Protein AF-A0A9D8BMB1-F1 (afdb_monomer_lite)

Foldseek 3Di:
DWDKDKDAAFDDDPFAGIAIWGPNDPPTDPHRPFHDHPPGTQQEWEADPVNQKIWTQGQDQAFRIFIFGVVCRVVVHHGTPDGDHDPQGGWHYWYADPVVQWIWTDHNGDTDIDHDD

Secondary structure (DSSP, 8-state):
---EEEEE--SSSSS-SEEEEE-SSSSPPSS-SEEE--SS-EEEEEE-TTSSEEEEEE--SS-SEEEEEHHHHHTTS--EEEEE--TT-SEEEEEEETTTTEEEEEESS-EEEE---

Structure (mmCIF, N/CA/C/O backbone):
data_AF-A0A9D8BMB1-F1
#
_entry.id   AF-A0A9D8BMB1-F1
#
loop_
_atom_site.group_PDB
_atom_site.id
_atom_site.type_symbol
_atom_site.label_atom_id
_atom_site.label_alt_id
_atom_site.label_comp_id
_atom_site.label_asym_id
_atom_site.label_entity_id
_atom_site.label_seq_id
_atom_site.pdbx_PDB_ins_code
_atom_site.Cartn_x
_atom_site.Cartn_y
_atom_site.Cartn_z
_atom_site.occupancy
_atom_site.B_iso_or_equiv
_atom_site.auth_seq_id
_atom_site.auth_comp_id
_atom_site.auth_asym_id
_atom_site.auth_atom_id
_atom_site.pdbx_PDB_model_num
ATOM 1 N N . VAL A 1 1 ? 5.020 -8.090 -19.133 1.00 43.41 1 VAL A N 1
ATOM 2 C CA . VAL A 1 1 ? 4.979 -8.439 -17.698 1.00 43.41 1 VAL A CA 1
ATOM 3 C C . VAL A 1 1 ? 6.252 -7.872 -17.100 1.00 43.41 1 VAL A C 1
ATOM 5 O O . VAL A 1 1 ? 7.305 -8.463 -17.288 1.00 43.41 1 VAL A O 1
ATOM 8 N N . GLY A 1 2 ? 6.194 -6.642 -16.591 1.00 55.47 2 GLY A N 1
ATOM 9 C CA . GLY A 1 2 ? 7.338 -6.027 -15.916 1.00 55.47 2 GLY A CA 1
ATOM 10 C C . GLY A 1 2 ? 7.399 -6.583 -14.502 1.00 55.47 2 GLY A C 1
ATOM 11 O O . GLY A 1 2 ? 6.365 -6.651 -13.841 1.00 55.47 2 GLY A O 1
ATOM 12 N N . GLY A 1 3 ? 8.562 -7.061 -14.069 1.00 81.25 3 GLY A N 1
ATOM 13 C CA . GLY A 1 3 ? 8.747 -7.438 -12.676 1.00 81.25 3 GLY A CA 1
ATOM 14 C C . GLY A 1 3 ? 8.956 -6.158 -11.889 1.00 81.25 3 GLY A C 1
ATOM 15 O O . GLY A 1 3 ? 9.987 -5.526 -12.067 1.00 81.25 3 GLY A O 1
ATOM 16 N N . TYR A 1 4 ? 7.996 -5.756 -11.065 1.00 87.88 4 TYR A N 1
ATOM 17 C CA . TYR A 1 4 ? 8.220 -4.711 -10.074 1.00 87.88 4 TYR A CA 1
ATOM 18 C C . TYR A 1 4 ? 8.415 -5.348 -8.704 1.00 87.88 4 TYR A C 1
ATOM 20 O O . TYR A 1 4 ? 7.761 -6.338 -8.371 1.00 87.88 4 TYR A O 1
ATOM 28 N N . VAL A 1 5 ? 9.303 -4.767 -7.903 1.00 89.44 5 VAL A N 1
ATOM 29 C CA . VAL A 1 5 ? 9.439 -5.091 -6.481 1.00 89.44 5 VAL A CA 1
ATOM 30 C C . VAL A 1 5 ? 9.129 -3.836 -5.689 1.00 89.44 5 VAL A C 1
ATOM 32 O O . VAL A 1 5 ? 9.808 -2.821 -5.834 1.00 89.44 5 VAL A O 1
ATOM 35 N N . LEU A 1 6 ? 8.092 -3.921 -4.863 1.00 91.56 6 LEU A N 1
ATOM 36 C CA . LEU A 1 6 ? 7.778 -2.923 -3.853 1.00 91.56 6 LEU A CA 1
ATOM 37 C C . LEU A 1 6 ? 8.464 -3.337 -2.549 1.00 91.56 6 LEU A C 1
ATOM 39 O O . LEU A 1 6 ? 8.376 -4.495 -2.144 1.00 91.56 6 LEU A O 1
ATOM 43 N N . LEU A 1 7 ? 9.144 -2.396 -1.906 1.00 91.31 7 LEU A N 1
ATOM 44 C CA . LEU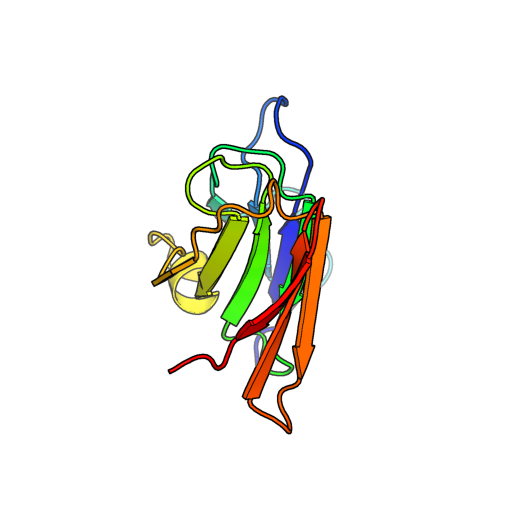 A 1 7 ? 9.732 -2.550 -0.582 1.00 91.31 7 LEU A CA 1
ATOM 45 C C . LEU A 1 7 ? 9.115 -1.518 0.358 1.00 91.31 7 LEU A C 1
ATOM 47 O O . LEU A 1 7 ? 8.855 -0.385 -0.049 1.00 91.31 7 LEU A O 1
ATOM 51 N N . SER A 1 8 ? 8.902 -1.919 1.608 1.00 91.75 8 SER A N 1
ATOM 52 C CA . SER A 1 8 ? 8.482 -1.031 2.688 1.00 91.75 8 SER A CA 1
ATOM 53 C C . SER A 1 8 ? 9.565 -0.936 3.760 1.00 91.75 8 SER A C 1
ATOM 55 O O . SER A 1 8 ? 10.392 -1.843 3.893 1.00 91.75 8 SER A O 1
ATOM 57 N N . ARG A 1 9 ? 9.559 0.151 4.533 1.00 88.88 9 ARG A N 1
ATOM 58 C CA . ARG A 1 9 ? 10.467 0.350 5.672 1.00 88.88 9 ARG A CA 1
ATOM 59 C C . ARG A 1 9 ? 9.756 0.968 6.880 1.00 88.88 9 ARG A C 1
ATOM 61 O O . ARG A 1 9 ? 8.645 1.490 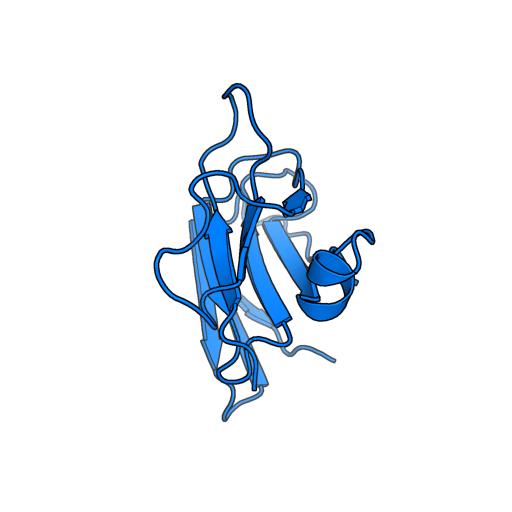6.779 1.00 88.88 9 ARG A O 1
ATOM 68 N N . ASP A 1 10 ? 10.423 0.921 8.028 1.00 85.56 10 ASP A N 1
ATOM 69 C CA . ASP A 1 10 ? 9.996 1.650 9.224 1.00 85.56 10 ASP A CA 1
ATOM 70 C C . ASP A 1 10 ? 10.136 3.162 9.015 1.00 85.56 10 ASP A C 1
ATOM 72 O O . ASP A 1 10 ? 11.046 3.612 8.328 1.00 85.56 10 ASP A O 1
ATOM 76 N N . ALA A 1 11 ? 9.257 3.959 9.624 1.00 80.56 11 ALA A N 1
ATOM 77 C CA . ALA A 1 11 ? 9.307 5.414 9.523 1.00 80.56 11 ALA A CA 1
ATOM 78 C C . ALA A 1 11 ? 10.458 6.020 10.338 1.00 80.56 11 ALA A C 1
ATOM 80 O O . ALA A 1 11 ? 10.806 5.509 11.404 1.00 80.56 11 ALA A O 1
ATOM 81 N N . GLY A 1 12 ? 10.981 7.159 9.869 1.00 67.06 12 GLY A N 1
ATOM 82 C CA . GLY A 1 12 ? 11.961 7.961 10.614 1.00 67.06 12 GLY A CA 1
ATOM 83 C C . GLY A 1 12 ? 13.382 8.016 10.043 1.00 67.06 12 GLY A C 1
ATOM 84 O O . GLY A 1 12 ? 14.306 8.274 10.809 1.00 67.06 12 GLY A O 1
ATOM 85 N N . ASP A 1 13 ? 13.558 7.811 8.735 1.00 67.12 13 ASP A N 1
ATOM 86 C CA . ASP A 1 13 ? 14.852 7.923 8.043 1.00 67.12 13 ASP A CA 1
ATOM 87 C C . ASP A 1 13 ? 14.824 9.009 6.941 1.00 67.12 13 ASP A C 1
ATOM 89 O O . ASP A 1 13 ? 13.865 9.767 6.832 1.00 67.12 13 ASP A O 1
ATOM 93 N N . VAL A 1 14 ? 15.895 9.128 6.144 1.00 66.81 14 VAL A N 1
ATOM 94 C CA . VAL A 1 14 ? 16.098 10.195 5.128 1.00 66.81 14 VAL A CA 1
ATOM 95 C C . VAL A 1 14 ? 15.243 10.028 3.854 1.00 66.81 14 VAL A C 1
ATOM 97 O O . VAL A 1 14 ? 15.232 10.915 3.004 1.00 66.81 14 VAL A O 1
ATOM 100 N N . THR A 1 15 ? 14.575 8.889 3.676 1.00 76.44 15 THR A N 1
ATOM 101 C CA . THR A 1 15 ? 13.845 8.525 2.443 1.00 76.44 15 THR A CA 1
ATOM 102 C C . THR A 1 15 ? 12.379 8.273 2.754 1.00 76.44 15 THR A C 1
ATOM 104 O O . THR A 1 15 ? 12.012 8.282 3.916 1.00 76.44 15 THR A O 1
ATOM 107 N N . GLU A 1 16 ? 11.547 7.984 1.761 1.00 88.06 16 GLU A N 1
ATOM 108 C CA . GLU A 1 16 ? 10.125 7.700 1.950 1.00 88.06 16 GLU A CA 1
ATOM 109 C C . GLU A 1 16 ? 9.842 6.241 2.342 1.00 88.06 16 GLU A C 1
ATOM 111 O O . GLU A 1 16 ? 10.697 5.384 2.148 1.00 88.06 16 GLU A O 1
ATOM 116 N N . GLU A 1 17 ? 8.691 5.927 2.942 1.00 92.31 17 GLU A N 1
ATOM 117 C CA . GLU A 1 17 ? 8.419 4.580 3.487 1.00 92.31 17 GLU A CA 1
ATOM 118 C C . GLU A 1 17 ? 8.185 3.464 2.457 1.00 92.31 17 GLU A C 1
ATOM 120 O O . GLU A 1 17 ? 8.298 2.283 2.807 1.00 92.31 17 GLU A O 1
ATOM 125 N N . LEU A 1 18 ? 7.857 3.810 1.211 1.00 93.62 18 LEU A N 1
ATOM 126 C CA . LEU A 1 18 ? 7.669 2.862 0.114 1.00 93.62 18 LEU A CA 1
ATOM 127 C C . LEU A 1 18 ? 8.635 3.139 -1.034 1.00 93.62 18 LEU A C 1
ATOM 129 O O . LEU A 1 18 ? 8.768 4.277 -1.479 1.00 93.62 18 LEU A O 1
ATOM 133 N N . HIS A 1 19 ? 9.216 2.069 -1.575 1.00 93.06 19 HIS A N 1
ATOM 134 C CA . HIS A 1 19 ? 10.173 2.111 -2.677 1.00 93.06 19 HIS A CA 1
ATOM 135 C C . HIS A 1 19 ? 9.804 1.098 -3.756 1.00 93.06 19 HIS A C 1
ATOM 137 O O . HIS A 1 19 ? 9.706 -0.097 -3.470 1.00 93.06 19 HIS A O 1
ATOM 143 N N . LEU A 1 20 ? 9.642 1.548 -4.999 1.00 92.69 20 LEU A N 1
ATOM 144 C CA . LEU A 1 20 ? 9.367 0.669 -6.133 1.00 92.69 20 LEU A CA 1
ATOM 145 C C . LEU A 1 20 ? 10.584 0.577 -7.053 1.00 92.69 20 LEU A C 1
ATOM 147 O O . LEU A 1 20 ? 11.129 1.590 -7.493 1.00 92.69 20 LEU A O 1
ATOM 151 N N . PHE A 1 21 ? 10.965 -0.652 -7.389 1.00 90.75 21 PHE A N 1
ATOM 152 C CA . PHE A 1 21 ? 12.043 -0.957 -8.323 1.00 90.75 21 PHE A CA 1
ATOM 153 C C . PHE A 1 21 ? 11.502 -1.713 -9.530 1.00 90.75 21 PHE A C 1
ATOM 155 O O . PHE A 1 21 ? 10.747 -2.675 -9.377 1.00 90.75 21 PHE A O 1
ATOM 162 N N . ASP A 1 22 ? 11.936 -1.314 -10.723 1.00 88.69 22 ASP A N 1
ATOM 163 C CA . ASP A 1 22 ? 11.802 -2.140 -11.920 1.00 88.69 22 ASP A CA 1
ATOM 164 C C . ASP A 1 22 ? 12.916 -3.196 -11.920 1.00 88.69 22 ASP A C 1
ATOM 166 O O . ASP A 1 22 ? 14.103 -2.871 -11.984 1.00 88.69 22 ASP A O 1
ATOM 170 N N . VAL A 1 23 ? 12.521 -4.463 -11.825 1.00 88.19 23 VAL A N 1
ATOM 171 C CA . VAL A 1 23 ? 13.403 -5.635 -11.831 1.00 88.19 23 VAL A CA 1
ATOM 172 C C . VAL A 1 23 ? 13.306 -6.434 -13.133 1.00 88.19 23 VAL A C 1
ATOM 174 O O . VAL A 1 23 ? 13.718 -7.592 -13.194 1.00 88.19 23 VAL A O 1
ATOM 177 N N . SER A 1 24 ? 12.777 -5.829 -14.201 1.00 86.94 24 SER A N 1
ATOM 178 C CA . SER A 1 24 ? 12.747 -6.432 -15.540 1.00 86.94 24 SER A CA 1
ATOM 179 C C . SER A 1 24 ? 14.134 -6.590 -16.174 1.00 86.94 24 SER A C 1
ATOM 181 O O . SER A 1 24 ? 14.283 -7.338 -17.141 1.00 86.94 24 SER A O 1
ATOM 183 N N . SER A 1 25 ? 15.155 -5.920 -15.629 1.00 84.19 25 SER A N 1
ATOM 184 C CA . SER A 1 25 ? 16.543 -6.003 -16.083 1.00 84.19 25 SER A CA 1
ATOM 185 C C . SER A 1 25 ? 17.528 -6.068 -14.912 1.00 84.19 25 SER A C 1
ATOM 187 O O . SER A 1 25 ? 17.217 -5.671 -13.790 1.00 84.19 25 SER A O 1
ATOM 189 N N . VAL A 1 26 ? 18.721 -6.608 -15.177 1.00 84.44 26 VAL A N 1
ATOM 190 C CA . VAL A 1 26 ? 19.817 -6.739 -14.205 1.00 84.44 26 VAL A CA 1
ATOM 191 C C . VAL A 1 26 ? 21.091 -6.069 -14.743 1.00 84.44 26 VAL A C 1
ATOM 193 O O . VAL A 1 26 ? 21.419 -6.279 -15.912 1.00 84.44 26 VAL A O 1
ATOM 196 N N . PRO A 1 27 ? 21.839 -5.312 -13.915 1.00 88.06 27 PRO A N 1
ATOM 197 C CA . PRO A 1 27 ? 21.564 -5.036 -12.503 1.00 88.06 27 PRO A CA 1
ATOM 198 C C . PRO A 1 27 ? 20.376 -4.080 -12.316 1.00 88.06 27 PRO A C 1
ATOM 200 O O . PRO A 1 27 ? 20.185 -3.152 -13.097 1.00 88.06 27 PRO A O 1
ATOM 203 N N . VAL A 1 28 ? 19.602 -4.308 -11.254 1.00 87.81 28 VAL A N 1
ATOM 204 C CA . VAL A 1 28 ? 18.536 -3.389 -10.831 1.00 87.81 28 VAL A CA 1
ATOM 205 C C . VAL A 1 28 ? 19.192 -2.085 -10.353 1.00 87.81 28 VAL A C 1
ATOM 207 O O . VAL A 1 28 ? 20.157 -2.162 -9.584 1.00 87.81 28 VAL A O 1
ATOM 210 N N . PRO A 1 29 ? 18.723 -0.898 -10.786 1.00 83.25 29 PRO A N 1
ATOM 211 C CA . PRO A 1 29 ? 19.251 0.375 -10.301 1.00 83.25 29 PRO A CA 1
ATOM 212 C C . PRO A 1 29 ? 19.227 0.455 -8.769 1.00 83.25 29 PRO A C 1
ATOM 214 O O . PRO A 1 29 ? 18.228 0.117 -8.143 1.00 83.25 29 PRO A O 1
ATOM 217 N N . ALA A 1 30 ? 20.328 0.911 -8.164 1.00 79.81 30 ALA A N 1
ATOM 218 C CA . ALA A 1 30 ? 20.467 0.940 -6.706 1.00 79.81 30 ALA A CA 1
ATOM 219 C C . ALA A 1 30 ? 19.529 1.953 -6.025 1.00 79.81 30 ALA A C 1
ATOM 221 O O . ALA A 1 30 ? 19.102 1.735 -4.895 1.00 79.81 30 ALA A O 1
ATOM 222 N N . SER A 1 31 ? 19.203 3.057 -6.700 1.00 79.12 31 SER A N 1
ATOM 223 C CA . SER A 1 31 ? 18.198 4.015 -6.239 1.00 79.12 31 SER A CA 1
ATOM 224 C C . SER A 1 31 ? 16.822 3.611 -6.750 1.00 79.12 31 SER A C 1
ATOM 226 O O . SER A 1 31 ? 16.662 3.436 -7.961 1.00 79.12 31 SER A O 1
ATOM 2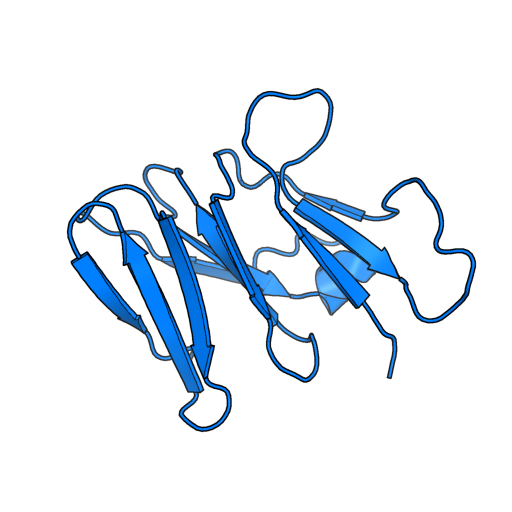28 N N . ALA A 1 32 ? 15.837 3.535 -5.855 1.00 78.62 32 ALA A N 1
ATOM 229 C CA . ALA A 1 32 ? 14.444 3.370 -6.240 1.00 78.62 32 ALA A CA 1
ATOM 230 C C . ALA A 1 32 ? 14.011 4.574 -7.094 1.00 78.62 32 ALA A C 1
ATOM 232 O O . ALA A 1 32 ? 14.053 5.709 -6.608 1.00 78.62 32 ALA A O 1
ATOM 233 N N . PRO A 1 33 ? 13.623 4.370 -8.364 1.00 82.06 33 PRO A N 1
ATOM 234 C CA . PRO A 1 33 ? 13.150 5.463 -9.211 1.00 82.06 33 PRO A CA 1
ATOM 235 C C . PRO A 1 33 ? 11.824 6.063 -8.724 1.00 82.06 33 PRO A C 1
ATOM 237 O O . PRO A 1 33 ? 11.522 7.202 -9.077 1.00 82.06 33 PRO A O 1
ATOM 240 N N . TRP A 1 34 ? 11.058 5.333 -7.903 1.00 91.81 34 TRP A N 1
ATOM 241 C CA . TRP A 1 34 ? 9.805 5.817 -7.330 1.00 91.81 34 TRP A CA 1
ATOM 242 C C . TRP A 1 34 ? 9.754 5.573 -5.822 1.00 91.81 34 TRP A C 1
ATOM 244 O O . TRP A 1 34 ? 9.988 4.456 -5.354 1.00 91.81 34 TRP A O 1
ATOM 254 N N . ASN A 1 35 ? 9.420 6.632 -5.084 1.00 92.94 35 ASN A N 1
ATOM 255 C CA . ASN A 1 35 ? 9.340 6.653 -3.628 1.00 92.94 35 ASN A CA 1
ATOM 256 C C . ASN A 1 35 ? 8.015 7.293 -3.193 1.00 92.94 35 ASN A C 1
ATOM 258 O O . ASN A 1 35 ? 7.511 8.176 -3.893 1.00 92.94 35 ASN A O 1
ATOM 262 N N . HIS A 1 36 ? 7.430 6.838 -2.083 1.00 93.62 36 HIS A N 1
ATOM 263 C CA . HIS A 1 36 ? 6.147 7.356 -1.592 1.00 93.62 36 HIS A CA 1
ATOM 264 C C . HIS A 1 36 ? 6.037 7.296 -0.068 1.00 93.62 36 HIS A C 1
ATOM 266 O O . HIS A 1 36 ? 6.319 6.258 0.533 1.00 93.62 36 HIS A O 1
ATOM 272 N N . GLU A 1 37 ? 5.584 8.395 0.541 1.00 93.00 37 GLU A N 1
ATOM 273 C CA . GLU A 1 37 ? 5.365 8.478 1.987 1.00 93.00 37 GLU A CA 1
ATOM 274 C C . GLU A 1 37 ? 3.977 8.007 2.388 1.00 93.00 37 GLU A C 1
ATOM 276 O O . GLU A 1 37 ? 2.973 8.550 1.927 1.00 93.00 37 GLU A O 1
ATOM 281 N N . VAL A 1 38 ? 3.920 7.072 3.339 1.00 91.62 38 VAL A N 1
ATOM 282 C CA . VAL A 1 38 ? 2.654 6.678 3.986 1.00 91.62 38 VAL A CA 1
ATOM 283 C C . VAL A 1 38 ? 2.449 7.388 5.330 1.00 91.62 38 VAL A C 1
ATOM 285 O O . VAL A 1 38 ? 1.381 7.278 5.945 1.00 91.62 38 VAL A O 1
ATOM 288 N N . GLY A 1 39 ? 3.450 8.154 5.782 1.00 90.12 39 GLY A N 1
ATOM 289 C CA . GLY A 1 39 ? 3.375 9.031 6.951 1.00 90.12 39 GLY A CA 1
ATOM 290 C C . GLY A 1 39 ? 3.403 8.285 8.284 1.00 90.12 39 GLY A C 1
ATOM 291 O O . GLY A 1 39 ? 2.971 8.831 9.301 1.00 90.12 39 GLY A O 1
ATOM 292 N N . ALA A 1 40 ? 3.840 7.024 8.275 1.00 92.50 40 ALA A N 1
ATOM 293 C CA . ALA A 1 40 ? 3.965 6.162 9.442 1.00 92.50 40 ALA A CA 1
ATOM 294 C C . ALA A 1 40 ? 4.753 4.893 9.094 1.00 92.50 40 ALA A C 1
ATOM 296 O O . ALA A 1 40 ? 4.952 4.569 7.933 1.00 92.50 40 ALA A O 1
ATOM 297 N N . VAL A 1 41 ? 5.142 4.123 10.112 1.00 92.56 41 VAL A N 1
ATOM 298 C CA . VAL A 1 41 ? 5.826 2.832 9.936 1.00 92.56 41 VAL A CA 1
ATOM 299 C C . VAL A 1 41 ? 5.036 1.913 8.998 1.00 92.56 41 VAL A C 1
ATOM 301 O O . VAL A 1 41 ? 3.883 1.606 9.300 1.00 92.56 41 VAL A O 1
ATOM 304 N N . ALA A 1 42 ? 5.654 1.427 7.919 1.00 94.69 42 ALA A N 1
ATOM 305 C CA . ALA A 1 42 ? 5.075 0.442 7.008 1.00 94.69 42 ALA A CA 1
ATOM 306 C C . ALA A 1 42 ? 5.531 -0.979 7.397 1.00 94.69 42 ALA A C 1
ATOM 308 O O . ALA A 1 42 ? 6.485 -1.536 6.852 1.00 94.69 42 ALA A O 1
ATOM 309 N N . SER A 1 43 ? 4.837 -1.554 8.383 1.00 93.31 43 SER A N 1
ATOM 310 C CA . SER A 1 43 ? 5.233 -2.762 9.124 1.00 93.31 43 SER A CA 1
ATOM 311 C C . SER A 1 43 ? 5.041 -4.077 8.369 1.00 93.31 43 SER A C 1
ATOM 313 O O . SER A 1 43 ? 5.569 -5.112 8.776 1.00 93.31 43 SER A O 1
ATOM 315 N N . GLY A 1 44 ? 4.264 -4.069 7.289 1.00 93.44 44 GLY A N 1
ATOM 316 C CA . GLY A 1 44 ? 4.011 -5.260 6.494 1.00 93.44 44 GLY A CA 1
ATOM 317 C C . GLY A 1 44 ? 3.597 -4.914 5.078 1.00 93.44 44 GLY A C 1
ATOM 318 O O . GLY A 1 44 ? 2.916 -3.916 4.849 1.00 93.44 44 GLY A O 1
ATOM 319 N N . LEU A 1 45 ? 3.977 -5.783 4.148 1.00 94.62 45 LEU A N 1
ATOM 320 C CA . LEU A 1 45 ? 3.707 -5.626 2.731 1.00 94.62 45 LEU A CA 1
ATOM 321 C C . LEU A 1 45 ? 3.230 -6.949 2.131 1.00 94.62 45 LEU A C 1
ATOM 323 O O . LEU A 1 45 ? 3.842 -7.997 2.337 1.00 94.62 45 LEU A O 1
ATOM 327 N N . ALA A 1 46 ? 2.161 -6.882 1.348 1.00 93.44 46 ALA A N 1
ATOM 328 C CA . ALA A 1 46 ? 1.716 -7.949 0.464 1.00 93.44 46 ALA A CA 1
ATOM 329 C C . ALA A 1 46 ? 1.380 -7.359 -0.906 1.00 93.44 46 ALA A C 1
ATOM 331 O O . ALA A 1 46 ? 1.004 -6.198 -1.002 1.00 93.44 46 ALA A O 1
ATOM 332 N N . ALA A 1 47 ? 1.489 -8.146 -1.967 1.00 85.75 47 ALA A N 1
ATOM 333 C CA . ALA A 1 47 ? 1.075 -7.741 -3.306 1.00 85.75 47 ALA A CA 1
ATOM 334 C C . ALA A 1 47 ? 0.317 -8.885 -3.978 1.00 85.75 47 ALA A C 1
ATOM 336 O O . ALA A 1 47 ? 0.460 -10.049 -3.587 1.00 85.75 47 ALA A O 1
ATOM 337 N N . ASP A 1 48 ? -0.503 -8.563 -4.975 1.00 80.12 48 ASP A N 1
ATOM 338 C CA . ASP A 1 48 ? -1.093 -9.595 -5.825 1.00 80.12 48 ASP A CA 1
ATOM 339 C C . ASP A 1 48 ? -0.031 -10.258 -6.736 1.00 80.12 48 ASP A C 1
ATOM 341 O O . ASP A 1 48 ? 1.056 -9.724 -6.953 1.00 80.12 48 ASP A O 1
ATOM 345 N N . LEU A 1 49 ? -0.338 -11.443 -7.282 1.00 69.19 49 LEU A N 1
ATOM 346 C CA . LEU A 1 49 ? 0.588 -12.198 -8.151 1.00 69.19 49 LEU A CA 1
ATOM 347 C C . LEU A 1 49 ? 0.882 -11.511 -9.493 1.00 69.19 49 LEU A C 1
ATOM 349 O O . LEU A 1 49 ? 1.832 -11.882 -10.180 1.00 69.19 49 LEU A O 1
ATOM 353 N N . THR A 1 50 ? 0.053 -10.548 -9.885 1.00 71.62 50 THR A N 1
ATOM 354 C CA . THR A 1 50 ? 0.273 -9.700 -11.060 1.00 71.62 50 THR A CA 1
ATOM 355 C C . THR A 1 50 ? 1.073 -8.442 -10.722 1.00 71.62 50 THR A C 1
ATOM 357 O O . THR A 1 50 ? 1.433 -7.704 -11.634 1.00 71.62 50 THR A O 1
ATOM 360 N N . ALA A 1 51 ? 1.358 -8.215 -9.433 1.00 67.62 51 ALA A N 1
ATOM 361 C CA . ALA A 1 51 ? 1.872 -6.981 -8.864 1.00 67.62 51 ALA A CA 1
ATOM 362 C C . ALA A 1 51 ? 1.096 -5.736 -9.349 1.00 67.62 51 ALA A C 1
ATOM 364 O O . ALA A 1 51 ? 1.696 -4.694 -9.592 1.00 67.62 51 ALA A O 1
ATOM 365 N N . SER A 1 52 ? -0.228 -5.826 -9.524 1.00 85.81 52 SER A N 1
ATOM 366 C CA . SER A 1 52 ? -1.032 -4.649 -9.896 1.00 85.81 52 SER A CA 1
ATOM 367 C C . SER A 1 52 ? -1.288 -3.778 -8.670 1.00 85.81 52 SER A C 1
ATOM 369 O O . SER A 1 52 ? -1.083 -2.563 -8.712 1.00 85.81 52 SER A O 1
ATOM 371 N N . TYR A 1 53 ? -1.655 -4.417 -7.557 1.00 91.56 53 TYR A N 1
ATOM 372 C CA . TYR A 1 53 ? -1.879 -3.761 -6.277 1.00 91.56 53 TYR A CA 1
ATOM 373 C C . TYR A 1 53 ? -0.952 -4.278 -5.176 1.00 91.56 53 TYR A C 1
ATOM 375 O O . TYR A 1 53 ? -0.690 -5.479 -5.051 1.00 91.56 53 TYR A O 1
ATOM 383 N N . GLY A 1 54 ? -0.488 -3.343 -4.348 1.00 94.00 54 GLY A N 1
ATOM 384 C CA . GLY A 1 54 ? 0.172 -3.593 -3.074 1.00 94.00 54 GLY A CA 1
ATOM 385 C C . GLY A 1 54 ? -0.744 -3.256 -1.897 1.00 94.00 54 GLY A C 1
ATOM 386 O O . GLY A 1 54 ? -1.575 -2.353 -1.966 1.00 94.00 54 GLY A O 1
ATOM 387 N N . PHE A 1 55 ? -0.564 -3.972 -0.799 1.00 95.56 55 PHE A N 1
ATOM 388 C CA . PHE A 1 55 ? -1.274 -3.821 0.462 1.00 95.56 55 PHE A CA 1
ATOM 389 C C . PHE A 1 55 ? -0.239 -3.593 1.553 1.00 95.56 55 PHE A C 1
ATOM 391 O O . PHE A 1 55 ? 0.638 -4.434 1.760 1.00 95.56 55 PHE A O 1
ATOM 398 N N . VAL A 1 56 ? -0.340 -2.464 2.242 1.00 97.00 56 VAL A N 1
ATOM 399 C CA . VAL A 1 56 ? 0.650 -2.013 3.219 1.00 97.00 56 VAL A CA 1
ATOM 400 C C . VAL A 1 56 ? -0.021 -1.892 4.578 1.00 97.00 56 VAL A C 1
ATOM 402 O O . VAL A 1 56 ? -0.930 -1.082 4.747 1.00 97.00 56 VAL A O 1
ATOM 405 N N . ALA A 1 57 ? 0.417 -2.686 5.551 1.00 97.50 57 ALA A N 1
ATOM 406 C CA . ALA A 1 57 ? 0.039 -2.482 6.943 1.00 97.50 57 ALA A CA 1
ATOM 407 C C . ALA A 1 57 ? 0.839 -1.302 7.497 1.00 97.50 57 ALA A C 1
ATOM 409 O O . ALA A 1 57 ? 2.068 -1.294 7.394 1.00 97.50 57 ALA A O 1
ATOM 410 N N . THR A 1 58 ? 0.162 -0.320 8.088 1.00 97.31 58 THR A N 1
ATOM 411 C CA . THR A 1 58 ? 0.827 0.885 8.591 1.00 97.31 58 THR A CA 1
ATOM 412 C C . THR A 1 58 ? 0.561 1.133 10.073 1.00 97.31 58 THR A C 1
ATOM 414 O O . THR A 1 58 ? -0.461 0.729 10.631 1.00 97.31 58 THR A O 1
ATOM 417 N N . GLY A 1 59 ? 1.493 1.835 10.715 1.00 96.00 59 GLY A N 1
ATOM 418 C CA . GLY A 1 59 ? 1.341 2.392 12.056 1.00 96.00 59 GLY A CA 1
ATOM 419 C C . GLY A 1 59 ? 0.615 3.736 12.106 1.00 96.00 59 GLY A C 1
ATOM 420 O O . GLY A 1 59 ? 0.642 4.380 13.154 1.00 96.00 59 GLY A O 1
ATOM 421 N N . ASN A 1 60 ? 0.028 4.1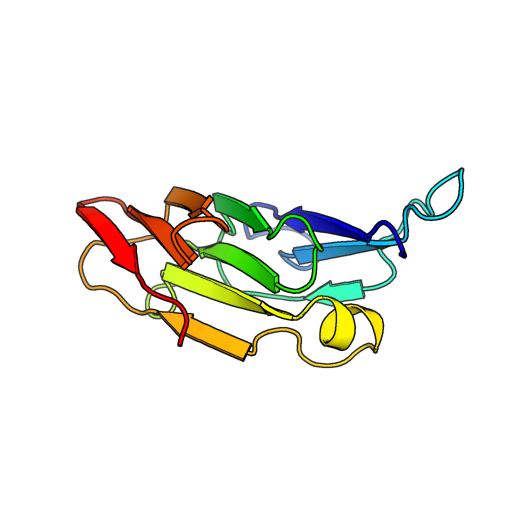88 10.993 1.00 94.19 60 ASN A N 1
ATOM 422 C CA . ASN A 1 60 ? -0.736 5.430 10.930 1.00 94.19 60 ASN A CA 1
ATOM 423 C C . ASN A 1 60 ? -1.984 5.304 11.812 1.00 94.19 60 ASN A C 1
ATOM 425 O O . ASN A 1 60 ? -2.557 4.228 11.873 1.00 94.19 60 ASN A O 1
ATOM 429 N N . SER A 1 61 ? -2.417 6.391 12.455 1.00 93.50 61 SER A N 1
ATOM 430 C CA . SER A 1 61 ? -3.588 6.410 13.346 1.00 93.50 61 SER A CA 1
ATOM 431 C C . SER A 1 61 ? -4.939 6.571 12.636 1.00 93.50 61 SER A C 1
ATOM 433 O O . SER A 1 61 ? -5.938 6.833 13.299 1.00 93.50 61 SER A O 1
ATOM 435 N N . SER A 1 62 ? -4.940 6.585 11.304 1.00 95.69 62 SER A N 1
ATOM 436 C CA . SER A 1 62 ? -6.133 6.780 10.466 1.00 95.69 62 SER A CA 1
ATOM 437 C C . SER A 1 62 ? -6.104 5.962 9.169 1.00 95.69 62 SER A C 1
ATOM 439 O O . SER A 1 62 ? -6.939 6.155 8.285 1.00 95.69 62 SER A O 1
ATOM 441 N N . LYS A 1 63 ? -5.086 5.106 8.999 1.00 96.50 63 LYS A N 1
ATOM 442 C CA . LYS A 1 63 ? -4.817 4.350 7.766 1.00 96.50 63 LYS A CA 1
ATOM 443 C C . LYS A 1 63 ? -4.042 3.061 8.060 1.00 96.50 63 LYS A C 1
ATOM 445 O O . LYS A 1 63 ? -2.984 2.828 7.476 1.00 96.50 63 LYS A O 1
ATOM 450 N N . GLU A 1 64 ? -4.514 2.215 8.969 1.00 97.44 64 GLU A N 1
ATOM 451 C CA . GLU A 1 64 ? -3.810 0.979 9.355 1.00 97.44 64 GLU A CA 1
ATOM 452 C C . GLU A 1 64 ? -3.565 0.007 8.191 1.00 97.44 64 GLU A C 1
ATOM 454 O O . GLU A 1 64 ? -2.668 -0.836 8.268 1.00 97.44 64 GLU A O 1
ATOM 459 N N . LEU A 1 65 ? -4.331 0.134 7.108 1.00 97.38 65 LEU A N 1
ATOM 460 C CA . LEU A 1 65 ? -4.041 -0.478 5.817 1.00 97.38 65 LEU A CA 1
ATOM 461 C C . LEU A 1 65 ? -4.102 0.581 4.712 1.00 97.38 65 LEU A C 1
ATOM 463 O O . LEU A 1 65 ? -5.073 1.331 4.616 1.00 97.38 65 LEU A O 1
ATOM 467 N N . VAL A 1 66 ? -3.101 0.579 3.837 1.00 96.75 66 VAL A N 1
ATOM 468 C CA . VAL A 1 66 ? -3.048 1.381 2.609 1.00 96.75 66 VAL A CA 1
ATOM 469 C C . VAL A 1 66 ? -2.978 0.443 1.407 1.00 96.75 66 VAL A C 1
ATOM 471 O O . VAL A 1 66 ? -2.237 -0.541 1.420 1.00 96.75 66 VAL A O 1
ATOM 474 N N . VAL A 1 67 ? -3.760 0.734 0.369 1.00 95.44 67 VAL A N 1
ATOM 475 C CA . VAL A 1 67 ? -3.732 0.030 -0.918 1.00 95.44 67 VAL A CA 1
ATOM 476 C C . VAL A 1 67 ? -3.049 0.923 -1.941 1.00 95.44 67 VAL A C 1
ATOM 478 O O . VAL A 1 67 ? -3.445 2.080 -2.117 1.00 95.44 67 VAL A O 1
ATOM 481 N N . VAL A 1 68 ? -2.046 0.379 -2.623 1.00 95.19 68 VAL A N 1
ATOM 482 C CA . VAL A 1 68 ? -1.255 1.086 -3.630 1.00 95.19 68 VAL A CA 1
ATOM 483 C C . VAL A 1 68 ? -1.402 0.452 -5.007 1.00 95.19 68 VAL A C 1
ATOM 485 O O . VAL A 1 68 ? -1.390 -0.768 -5.128 1.00 95.19 68 VAL A O 1
ATOM 488 N N . ASP A 1 69 ? -1.521 1.275 -6.043 1.00 94.31 69 ASP A N 1
ATOM 489 C CA . ASP A 1 69 ? -1.496 0.862 -7.450 1.00 94.31 69 ASP A CA 1
ATOM 490 C C . ASP A 1 69 ? -0.074 1.027 -8.003 1.00 94.31 69 ASP A C 1
ATOM 492 O O . ASP A 1 69 ? 0.455 2.143 -8.074 1.00 94.31 69 ASP A O 1
ATOM 496 N N . LEU A 1 70 ? 0.560 -0.086 -8.387 1.00 92.12 70 LEU A N 1
ATOM 497 C CA . LEU A 1 70 ? 1.963 -0.074 -8.810 1.00 92.12 70 LEU A CA 1
ATOM 498 C C . LEU A 1 70 ? 2.152 0.544 -10.198 1.00 92.12 70 LEU A C 1
ATOM 500 O O . LEU A 1 70 ? 3.213 1.103 -10.471 1.00 92.12 70 LEU A O 1
ATOM 504 N N . ALA A 1 71 ? 1.136 0.504 -11.064 1.00 91.56 71 ALA A N 1
ATOM 505 C CA . ALA A 1 71 ? 1.202 1.146 -12.374 1.00 91.56 71 ALA A CA 1
ATOM 506 C C . ALA A 1 71 ? 1.145 2.671 -12.234 1.00 91.56 71 ALA A C 1
ATOM 508 O O . ALA A 1 71 ? 1.910 3.383 -12.890 1.00 91.56 71 ALA A O 1
ATOM 509 N N . ARG A 1 72 ? 0.293 3.183 -11.335 1.00 94.25 72 ARG A N 1
ATOM 510 C CA . ARG A 1 72 ? 0.281 4.614 -10.985 1.00 94.25 72 ARG A CA 1
ATOM 511 C C . ARG A 1 72 ? 1.600 5.038 -10.357 1.00 94.25 72 ARG A C 1
ATOM 513 O O . ARG A 1 72 ? 2.131 6.084 -10.728 1.00 94.25 72 ARG A O 1
ATOM 520 N N . PHE A 1 73 ? 2.152 4.201 -9.479 1.00 93.88 73 PHE A N 1
ATOM 521 C CA . PHE A 1 73 ? 3.440 4.466 -8.850 1.00 93.88 73 PHE A CA 1
ATOM 522 C C . PHE A 1 73 ? 4.566 4.568 -9.891 1.00 93.88 73 PHE A C 1
ATOM 524 O O . PHE A 1 73 ? 5.271 5.574 -9.942 1.00 93.88 73 PHE A O 1
ATOM 531 N N 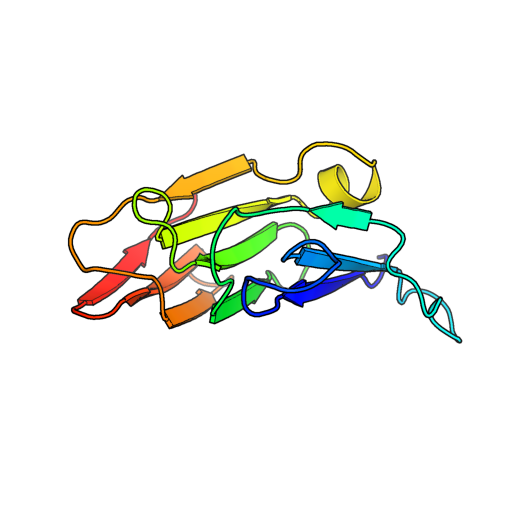. ALA A 1 74 ? 4.666 3.585 -10.791 1.00 91.94 74 ALA A N 1
ATOM 532 C CA . ALA A 1 74 ? 5.653 3.566 -11.872 1.00 91.94 74 ALA A CA 1
ATOM 533 C C . ALA A 1 74 ? 5.463 4.705 -12.895 1.00 91.94 74 ALA A C 1
ATOM 535 O O . ALA A 1 74 ? 6.403 5.099 -13.586 1.00 91.94 74 ALA A O 1
ATOM 536 N N . ALA A 1 75 ? 4.259 5.277 -12.978 1.00 92.88 75 ALA A N 1
ATOM 537 C CA . ALA A 1 75 ? 3.968 6.469 -13.769 1.00 92.88 75 ALA A CA 1
ATOM 538 C C . ALA A 1 75 ? 4.299 7.792 -13.042 1.00 92.88 75 ALA A C 1
ATOM 540 O O . ALA A 1 75 ? 4.023 8.863 -13.585 1.00 92.88 75 ALA A O 1
ATOM 541 N N . GLY A 1 76 ? 4.857 7.743 -11.825 1.00 92.06 76 GLY A N 1
ATOM 542 C CA . GLY A 1 76 ? 5.165 8.924 -11.011 1.00 92.06 76 GLY A CA 1
ATOM 543 C C . GLY A 1 76 ? 3.928 9.626 -10.438 1.00 92.06 76 GLY A C 1
ATOM 544 O O . GLY A 1 76 ? 3.987 10.809 -10.107 1.00 92.06 76 GLY A O 1
ATOM 545 N N . GLN A 1 77 ? 2.793 8.931 -10.362 1.00 95.56 77 GLN A N 1
ATOM 546 C CA . GLN A 1 77 ? 1.560 9.442 -9.764 1.00 95.56 77 GLN A CA 1
ATOM 547 C C . GLN A 1 77 ? 1.457 9.021 -8.296 1.00 95.56 77 GLN A C 1
ATOM 549 O O . GLN A 1 77 ? 2.139 8.094 -7.867 1.00 95.56 77 GLN A O 1
ATOM 554 N N . ASN A 1 78 ? 0.546 9.651 -7.542 1.00 95.06 78 ASN A N 1
ATOM 555 C CA . ASN A 1 78 ? 0.196 9.183 -6.201 1.00 95.06 78 ASN A CA 1
ATOM 556 C C . ASN A 1 78 ? -0.308 7.722 -6.275 1.00 95.06 78 ASN A C 1
ATOM 558 O O . ASN A 1 78 ? -1.333 7.484 -6.932 1.00 95.06 78 ASN A O 1
ATOM 562 N N . PRO A 1 79 ? 0.388 6.766 -5.634 1.00 95.69 79 PRO A N 1
ATOM 563 C CA . PRO A 1 79 ? 0.043 5.358 -5.706 1.00 95.69 79 PRO A CA 1
ATOM 564 C C . PRO A 1 79 ? -1.102 4.971 -4.768 1.00 95.69 79 PRO A C 1
ATOM 566 O O . PRO A 1 79 ? -1.743 3.957 -5.027 1.00 95.69 79 PRO A O 1
ATOM 569 N N . GLU A 1 80 ? -1.400 5.740 -3.711 1.00 95.81 80 GLU A N 1
ATOM 570 C CA . GLU A 1 80 ? -2.498 5.418 -2.787 1.00 95.81 80 GLU A CA 1
ATOM 571 C C . GLU A 1 80 ? -3.855 5.500 -3.497 1.00 95.81 80 GLU A C 1
ATOM 573 O O . GLU A 1 80 ? -4.285 6.567 -3.944 1.00 95.81 80 GLU A O 1
ATOM 578 N N . VAL A 1 81 ? -4.551 4.365 -3.579 1.00 95.50 81 VAL A N 1
ATOM 579 C CA . VAL A 1 81 ? -5.886 4.265 -4.195 1.00 95.50 81 VAL A CA 1
ATOM 580 C C . VAL A 1 81 ? -6.993 4.014 -3.178 1.00 95.50 81 VAL A C 1
ATOM 582 O O . VAL A 1 81 ? -8.144 4.358 -3.440 1.00 95.50 81 VAL A O 1
ATOM 585 N N . ALA A 1 82 ? -6.658 3.453 -2.016 1.00 95.19 82 ALA A N 1
ATOM 586 C CA . ALA A 1 82 ? -7.588 3.262 -0.911 1.00 95.19 82 ALA A CA 1
ATOM 587 C C . ALA A 1 82 ? -6.846 3.150 0.425 1.00 95.19 82 ALA A C 1
ATOM 589 O O . ALA A 1 82 ? -5.656 2.836 0.474 1.00 95.19 82 ALA A O 1
ATOM 590 N N . SER A 1 83 ? -7.575 3.349 1.518 1.00 96.19 83 SER A N 1
ATOM 591 C CA . SER A 1 83 ? -7.103 3.062 2.868 1.00 96.19 83 SER A CA 1
ATOM 592 C C . SER A 1 83 ? -8.234 2.515 3.729 1.00 96.19 83 SER A C 1
ATOM 594 O O . SER A 1 83 ? -9.413 2.705 3.426 1.00 96.19 83 SER A O 1
ATOM 596 N N . TYR A 1 84 ? -7.867 1.850 4.816 1.00 96.75 84 TYR A N 1
ATOM 597 C CA . TYR A 1 84 ? -8.795 1.378 5.832 1.00 96.75 84 TYR A CA 1
ATOM 598 C C . TYR A 1 84 ? -8.310 1.818 7.214 1.00 96.75 84 TYR A C 1
ATOM 600 O O . TYR A 1 84 ? -7.151 1.593 7.563 1.00 96.75 84 TYR A O 1
ATOM 608 N N . ASP A 1 85 ? -9.218 2.451 7.953 1.00 97.62 85 ASP A N 1
ATOM 609 C CA . ASP A 1 85 ? -9.047 2.939 9.322 1.00 97.62 85 ASP A CA 1
ATOM 610 C C . ASP A 1 85 ? -9.729 1.966 10.294 1.00 97.62 85 ASP A C 1
ATOM 612 O O . ASP A 1 85 ? -10.848 1.500 10.039 1.00 97.62 85 ASP A O 1
ATOM 616 N N . THR A 1 86 ? -9.068 1.640 11.403 1.00 96.69 86 THR A N 1
ATOM 617 C CA . THR A 1 86 ? -9.613 0.756 12.437 1.00 96.69 86 THR A CA 1
ATOM 618 C C . THR A 1 86 ? -9.289 1.216 13.850 1.00 96.69 86 THR A C 1
ATOM 620 O O . THR A 1 86 ? -8.203 1.672 14.183 1.00 96.69 86 THR A O 1
ATOM 623 N N . THR A 1 87 ? -10.213 0.944 14.770 1.00 97.44 87 THR A N 1
ATOM 624 C CA . THR A 1 87 ? -10.038 1.221 16.204 1.00 97.44 87 THR A CA 1
ATOM 625 C C . THR A 1 87 ? -9.215 0.153 16.939 1.00 97.44 87 THR A C 1
ATOM 627 O O . THR A 1 87 ? -8.990 0.240 18.151 1.00 97.44 87 THR A O 1
ATOM 630 N N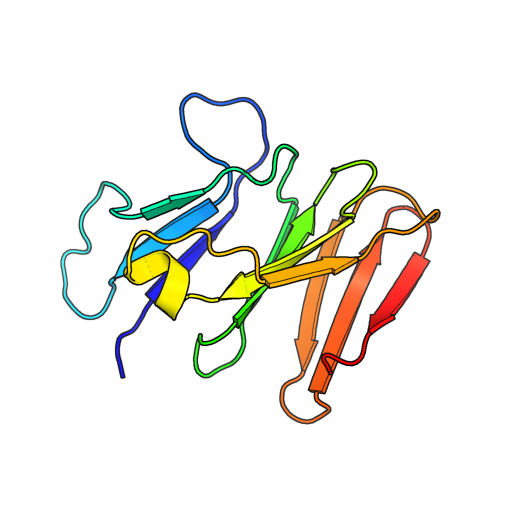 . THR A 1 88 ? -8.735 -0.873 16.230 1.00 98.00 88 THR A N 1
ATOM 631 C CA . THR A 1 88 ? -8.009 -2.023 16.801 1.00 98.00 88 THR A CA 1
ATOM 632 C C . THR A 1 88 ? -6.490 -1.809 16.883 1.00 98.00 88 THR A C 1
ATOM 634 O O . THR A 1 88 ? -5.743 -2.762 17.138 1.00 98.00 88 THR A O 1
ATOM 637 N N . GLY A 1 89 ? -6.038 -0.561 16.728 1.00 97.06 89 GLY A N 1
ATOM 638 C CA . GLY A 1 89 ? -4.639 -0.130 16.804 1.00 97.06 89 GLY A CA 1
ATOM 639 C C . GLY A 1 89 ? -3.853 -0.379 15.516 1.00 97.06 89 GLY A C 1
ATOM 640 O O . GLY A 1 89 ? -4.383 -0.968 14.585 1.00 97.06 89 GLY A O 1
ATOM 641 N N . ALA A 1 90 ? -2.577 0.017 15.511 1.00 97.06 90 ALA A N 1
ATOM 642 C CA . ALA A 1 90 ? -1.700 -0.011 14.338 1.00 97.06 90 ALA A CA 1
ATOM 643 C C . ALA A 1 90 ? -1.679 -1.362 13.602 1.00 97.06 90 ALA A C 1
ATOM 645 O O . ALA A 1 90 ? -1.666 -2.429 14.234 1.00 97.06 90 ALA A O 1
ATOM 646 N N . GLY A 1 91 ? -1.581 -1.297 12.273 1.00 97.19 91 GLY A N 1
ATOM 647 C CA . GLY A 1 91 ? -1.293 -2.432 11.406 1.00 97.19 91 GLY A CA 1
ATOM 648 C C . GLY A 1 91 ? 0.093 -3.008 11.697 1.00 97.19 91 GLY A C 1
ATOM 649 O O . GLY A 1 91 ? 1.067 -2.279 11.908 1.00 97.19 91 GLY A O 1
ATOM 650 N N . ARG A 1 92 ? 0.180 -4.339 11.760 1.00 96.31 92 ARG A N 1
ATOM 651 C CA . ARG A 1 92 ? 1.402 -5.089 12.115 1.00 96.31 92 ARG A CA 1
ATOM 652 C C . ARG A 1 92 ? 1.810 -6.128 11.084 1.00 96.31 92 ARG A C 1
ATOM 654 O O . ARG A 1 92 ? 2.942 -6.589 11.112 1.00 96.31 92 ARG A O 1
ATOM 661 N N . GLY A 1 93 ? 0.892 -6.524 10.216 1.00 96.75 93 GLY A N 1
ATOM 662 C CA . GLY A 1 93 ? 1.160 -7.489 9.166 1.00 96.75 93 GLY A CA 1
ATOM 663 C C . GLY A 1 93 ? -0.027 -7.592 8.229 1.00 96.75 93 GLY A C 1
ATOM 664 O O . GLY A 1 93 ? -1.167 -7.345 8.625 1.00 96.75 93 GLY A O 1
ATOM 665 N N . VAL A 1 94 ? 0.247 -7.955 6.984 1.00 97.19 94 VAL A N 1
ATOM 666 C CA . VAL A 1 94 ? -0.776 -8.096 5.956 1.00 97.19 94 VAL A CA 1
ATOM 667 C C . VAL A 1 94 ? -0.422 -9.242 5.021 1.00 97.19 94 VAL A C 1
ATOM 669 O O . VAL A 1 94 ? 0.745 -9.474 4.714 1.00 97.19 94 VAL A O 1
ATOM 672 N N . THR A 1 95 ? -1.434 -9.975 4.573 1.00 95.81 95 THR A N 1
ATOM 673 C CA . THR A 1 95 ? -1.327 -10.901 3.444 1.00 95.81 95 THR A CA 1
ATOM 674 C C . THR A 1 95 ? -2.568 -10.786 2.565 1.00 95.81 95 THR A C 1
ATOM 676 O O . THR A 1 95 ? -3.626 -10.356 3.028 1.00 95.81 95 THR A O 1
ATOM 679 N N . TYR A 1 96 ? -2.441 -11.146 1.291 1.00 93.69 96 TYR A N 1
ATOM 680 C CA . TYR A 1 96 ? -3.524 -11.097 0.316 1.00 93.69 96 TYR A CA 1
ATOM 681 C C . TYR A 1 96 ? -3.713 -12.465 -0.340 1.00 93.69 96 TYR A C 1
ATOM 683 O O . TYR A 1 96 ? -2.755 -13.098 -0.780 1.00 93.69 96 TYR A O 1
ATOM 691 N N . SER A 1 97 ? -4.962 -12.926 -0.413 1.00 91.56 97 SER A N 1
ATOM 692 C CA . SER A 1 97 ? -5.344 -14.129 -1.149 1.00 91.56 97 SER A CA 1
ATOM 693 C C . SER A 1 97 ? -6.078 -13.740 -2.421 1.00 91.56 97 SER A C 1
ATOM 695 O O . SER A 1 97 ? -7.244 -13.352 -2.373 1.00 91.56 97 SER A O 1
ATOM 697 N N . ILE A 1 98 ? -5.411 -13.924 -3.560 1.00 86.12 98 ILE A N 1
ATOM 698 C CA . ILE A 1 98 ? -5.988 -13.670 -4.886 1.00 86.12 98 ILE A CA 1
ATOM 699 C C . ILE A 1 98 ? -7.154 -14.614 -5.212 1.00 86.12 98 ILE A C 1
ATOM 701 O O . ILE A 1 98 ? -8.123 -14.205 -5.836 1.00 86.12 98 ILE A O 1
ATOM 705 N N . SER A 1 99 ? -7.107 -15.868 -4.749 1.00 89.19 99 SER A N 1
ATOM 706 C CA . SER A 1 99 ? -8.159 -16.855 -5.030 1.00 89.19 99 SER A CA 1
ATOM 707 C C . SER A 1 99 ? -9.476 -16.553 -4.318 1.00 89.19 99 SER A C 1
ATOM 709 O O . SER A 1 99 ? -10.536 -16.932 -4.808 1.00 89.19 99 SER A O 1
ATOM 711 N N . HIS A 1 100 ? -9.417 -15.871 -3.173 1.00 90.38 100 HIS A N 1
ATOM 712 C CA . HIS A 1 100 ? -10.601 -15.468 -2.413 1.00 90.38 100 HIS A CA 1
ATOM 713 C C . HIS A 1 100 ? -10.926 -13.985 -2.566 1.00 90.38 100 HIS A C 1
ATOM 715 O O . HIS A 1 100 ? -11.988 -13.558 -2.108 1.00 90.38 100 HIS A O 1
ATOM 721 N N . ASP A 1 101 ? -10.013 -13.221 -3.166 1.00 89.50 101 ASP A N 1
ATOM 722 C CA . ASP A 1 101 ? -10.010 -11.767 -3.176 1.00 89.50 101 ASP A CA 1
ATOM 723 C C . ASP A 1 101 ? -10.191 -11.198 -1.756 1.00 89.50 101 ASP A C 1
ATOM 725 O O . ASP A 1 101 ? -11.215 -10.611 -1.389 1.00 89.50 101 ASP A O 1
ATOM 729 N N . ARG A 1 102 ? -9.231 -11.518 -0.879 1.00 93.94 102 ARG A N 1
ATOM 730 C CA . ARG A 1 102 ? -9.256 -11.126 0.538 1.00 93.94 102 ARG A CA 1
ATOM 731 C C . ARG A 1 102 ? -7.915 -10.606 1.010 1.00 93.94 102 ARG A C 1
ATOM 733 O O . ARG A 1 102 ? -6.898 -11.273 0.835 1.00 93.94 102 ARG A O 1
ATOM 740 N N . VAL A 1 103 ? -7.952 -9.466 1.688 1.00 95.69 103 VAL A N 1
ATOM 741 C CA . VAL A 1 103 ? -6.847 -8.940 2.488 1.00 95.69 103 VAL A CA 1
ATOM 742 C C . VAL A 1 103 ? -7.052 -9.375 3.929 1.00 95.69 103 VAL A C 1
ATOM 744 O O . VAL A 1 103 ? -8.140 -9.235 4.490 1.00 95.69 103 VAL A O 1
ATOM 747 N N . PHE A 1 104 ? -5.993 -9.894 4.528 1.00 97.44 104 PHE A N 1
ATOM 748 C CA . PHE A 1 104 ? -5.947 -10.288 5.923 1.00 97.44 104 PHE A CA 1
ATOM 749 C C . PHE A 1 104 ? -4.983 -9.355 6.640 1.00 97.44 104 PHE A C 1
ATOM 751 O O . PHE A 1 104 ? -3.779 -9.402 6.394 1.00 97.44 104 PHE A O 1
ATOM 758 N N . LEU A 1 105 ? -5.522 -8.494 7.495 1.00 98.38 105 LEU A N 1
ATOM 759 C CA . LEU A 1 105 ? -4.777 -7.495 8.248 1.00 98.38 105 LEU A CA 1
ATOM 760 C C . LEU A 1 105 ? -4.687 -7.930 9.710 1.00 98.38 105 LEU A C 1
ATOM 762 O O . LEU A 1 105 ? -5.705 -8.141 10.371 1.00 98.38 105 LEU A O 1
ATOM 766 N N . LEU A 1 106 ? -3.468 -8.029 10.228 1.00 98.44 106 LEU A N 1
ATOM 767 C CA . LEU A 1 106 ? -3.222 -8.154 11.657 1.00 98.44 106 LEU A CA 1
ATOM 768 C C . LEU A 1 106 ? -2.942 -6.767 12.232 1.00 98.44 106 LEU A C 1
ATOM 770 O O . LEU A 1 106 ? -2.058 -6.055 11.752 1.00 98.44 106 LEU A O 1
ATOM 774 N N . THR A 1 107 ? -3.661 -6.408 13.288 1.00 98.12 107 THR A N 1
ATOM 775 C CA . THR A 1 107 ? -3.422 -5.186 14.057 1.00 98.12 107 THR A CA 1
ATOM 776 C C . THR A 1 107 ? -2.936 -5.516 15.462 1.00 98.12 107 THR A C 1
ATOM 778 O O . THR A 1 107 ? -2.795 -6.680 15.837 1.00 98.12 107 THR A O 1
ATOM 781 N N . ASN A 1 108 ? -2.711 -4.496 16.292 1.00 97.50 108 ASN A N 1
ATOM 782 C CA . ASN A 1 108 ? -2.373 -4.709 17.699 1.00 97.50 108 ASN A CA 1
ATOM 783 C C . ASN A 1 108 ? -3.407 -5.526 18.494 1.00 97.50 108 ASN A C 1
ATOM 785 O O . ASN A 1 108 ? -3.035 -6.122 19.502 1.00 97.50 108 ASN A O 1
ATOM 789 N N . LYS A 1 109 ? -4.687 -5.510 18.102 1.00 98.44 109 LYS A N 1
ATOM 790 C CA . LYS A 1 109 ? -5.782 -6.098 18.894 1.00 98.44 109 LYS A CA 1
ATOM 791 C C . LYS A 1 109 ? -6.717 -7.012 18.106 1.00 98.44 109 LYS A C 1
ATOM 793 O O . LYS A 1 109 ? -7.575 -7.638 18.722 1.00 98.44 109 LYS A O 1
ATOM 798 N N . ALA A 1 110 ? -6.605 -7.076 16.780 1.00 98.25 110 ALA A N 1
ATOM 799 C CA . ALA A 1 110 ? -7.542 -7.834 15.961 1.00 98.25 110 ALA A CA 1
ATOM 800 C C . ALA A 1 110 ? -6.900 -8.439 14.712 1.00 98.25 110 ALA A C 1
ATOM 802 O O . ALA A 1 110 ? -5.896 -7.952 14.197 1.00 98.25 110 ALA A O 1
ATOM 803 N N . PHE A 1 111 ? -7.554 -9.484 14.213 1.00 98.19 111 PHE A N 1
ATOM 804 C CA . PHE A 1 111 ? -7.381 -10.011 12.869 1.00 98.19 111 PHE A CA 1
ATOM 805 C C . PHE A 1 111 ? -8.598 -9.599 12.038 1.00 98.19 111 PHE A C 1
ATOM 807 O O . PHE A 1 111 ? -9.728 -9.947 12.384 1.00 98.19 111 PHE A O 1
ATOM 814 N N . ILE A 1 112 ? -8.373 -8.828 10.978 1.00 98.19 112 ILE A N 1
ATOM 815 C CA . ILE A 1 112 ? -9.416 -8.222 10.149 1.00 98.19 112 ILE A CA 1
ATOM 816 C C . ILE A 1 112 ? -9.347 -8.834 8.753 1.00 98.19 112 ILE A C 1
ATOM 818 O O . ILE A 1 112 ? -8.274 -8.948 8.162 1.00 98.19 112 ILE A O 1
ATOM 822 N N . VAL A 1 113 ? -10.507 -9.212 8.217 1.00 97.44 113 VAL A N 1
ATOM 823 C CA . VAL A 1 113 ? -10.644 -9.744 6.858 1.00 97.44 113 VAL A CA 1
ATOM 824 C C . VAL A 1 113 ? -11.411 -8.735 6.015 1.00 97.44 113 VAL A C 1
ATOM 826 O O . VAL A 1 113 ? -12.559 -8.416 6.320 1.00 97.44 113 VAL A O 1
ATOM 829 N N . ILE A 1 114 ? -10.781 -8.245 4.952 1.00 95.00 114 ILE A N 1
ATOM 830 C CA . ILE A 1 114 ? -11.319 -7.209 4.068 1.00 95.00 114 ILE A CA 1
ATOM 831 C C . ILE A 1 114 ? -11.467 -7.804 2.669 1.00 95.00 114 ILE A C 1
ATOM 833 O O . ILE A 1 114 ? -10.592 -8.532 2.199 1.00 95.00 114 ILE A O 1
ATOM 837 N N . LYS A 1 115 ? -12.579 -7.504 1.999 1.00 88.94 115 LYS A N 1
ATOM 838 C CA . LYS A 1 115 ? -12.755 -7.773 0.571 1.00 88.94 115 LYS A CA 1
ATOM 839 C C . LYS A 1 115 ? -12.459 -6.479 -0.204 1.00 88.94 115 LYS A C 1
ATOM 841 O O . LYS A 1 115 ? -13.204 -5.521 0.003 1.00 88.94 115 LYS A O 1
ATOM 846 N N . PRO A 1 116 ? -11.410 -6.427 -1.043 1.00 75.31 116 PRO A N 1
ATOM 847 C CA . PRO A 1 116 ? -11.231 -5.342 -2.005 1.00 75.31 116 PRO A CA 1
ATOM 848 C C . PRO A 1 116 ? -12.448 -5.290 -2.942 1.00 75.31 116 PRO A C 1
ATOM 850 O O . PRO A 1 116 ? -12.966 -6.332 -3.334 1.00 75.31 116 PRO A O 1
ATOM 853 N N . GLY A 1 117 ? -12.987 -4.092 -3.172 1.00 64.88 117 GLY A N 1
ATOM 854 C CA . GLY A 1 117 ? -14.198 -3.887 -3.979 1.00 64.88 117 GLY A CA 1
ATOM 855 C C . GLY A 1 117 ? -13.990 -4.182 -5.455 1.00 64.88 117 GLY A C 1
ATOM 856 O O . GLY A 1 117 ? -12.882 -3.884 -5.948 1.00 64.88 117 GLY A O 1
#

Sequence (117 aa):
VGGYVLLSRDAGDVTEELHLFDVSSVPVPASAPWNHEVGAVASGLAADLTASYGFVATGNSSKELVVVDLARFAAGQNPEVASYDTTTGAGRGVTYSISHDRVFLLTNKAFIVIKPG

pLDDT: mean 90.05, std 9.47, range [43.41, 98.44]

Radius of gyration: 13.79 Å; chains: 1; bounding box: 36×27×37 Å